Protein AF-A0A0M8YR63-F1 (afdb_monomer_lite)

Structure (mmCIF, N/CA/C/O backbone):
data_AF-A0A0M8YR63-F1
#
_entry.id   AF-A0A0M8YR63-F1
#
loop_
_atom_site.group_PDB
_atom_site.id
_atom_site.type_symbol
_atom_site.label_atom_id
_atom_site.label_alt_id
_atom_site.label_comp_id
_atom_site.label_asym_id
_atom_site.label_entity_id
_atom_site.label_seq_id
_atom_site.pdbx_PDB_ins_code
_atom_site.Cartn_x
_atom_site.Cartn_y
_atom_site.Cartn_z
_atom_site.occupancy
_atom_site.B_iso_or_equiv
_atom_site.auth_seq_id
_atom_site.auth_comp_id
_atom_site.auth_asym_id
_atom_site.auth_atom_id
_atom_site.pdbx_PDB_model_num
ATOM 1 N N . MET A 1 1 ? -8.870 -14.995 50.518 1.00 42.09 1 MET A N 1
ATOM 2 C CA . MET A 1 1 ? -10.190 -14.336 50.535 1.00 42.09 1 MET A CA 1
ATOM 3 C C . MET A 1 1 ? -10.504 -14.059 49.082 1.00 42.09 1 MET A C 1
ATOM 5 O O . MET A 1 1 ? -9.864 -13.195 48.502 1.00 42.09 1 MET A O 1
ATOM 9 N N . GLU A 1 2 ? -11.339 -14.899 48.475 1.00 51.31 2 GLU A N 1
ATOM 10 C CA . GLU A 1 2 ? -11.710 -14.822 47.060 1.00 51.31 2 GLU A CA 1
ATOM 11 C C . GLU A 1 2 ? -12.446 -13.500 46.800 1.00 51.31 2 GLU A C 1
ATOM 13 O O . GLU A 1 2 ? -13.588 -13.314 47.229 1.00 51.31 2 GLU A O 1
ATOM 18 N N . GLU A 1 3 ? -11.783 -12.559 46.133 1.00 60.28 3 GLU A N 1
ATOM 19 C CA . GLU A 1 3 ? -12.411 -11.326 45.669 1.00 60.28 3 GLU A CA 1
ATOM 20 C C . GLU A 1 3 ? -13.399 -11.680 44.554 1.00 60.28 3 GLU A C 1
ATOM 22 O O . GLU A 1 3 ? -13.020 -12.036 43.438 1.00 60.28 3 GLU A O 1
ATOM 27 N N . SER A 1 4 ? -14.695 -11.635 44.882 1.00 62.12 4 SER A N 1
ATOM 28 C CA . SER A 1 4 ? -15.759 -11.807 43.894 1.00 62.12 4 SER A CA 1
ATOM 29 C C . SER A 1 4 ? -15.583 -10.777 42.776 1.00 62.12 4 SER A C 1
ATOM 31 O O . SER A 1 4 ? -15.486 -9.582 43.075 1.00 62.12 4 SER A O 1
ATOM 33 N N . PRO A 1 5 ? -15.565 -11.200 41.499 1.00 66.81 5 PRO A N 1
ATOM 34 C CA . PRO A 1 5 ? -15.345 -10.284 40.396 1.00 66.81 5 PRO A CA 1
ATOM 35 C C . PRO A 1 5 ? -16.440 -9.207 40.385 1.00 66.81 5 PRO A C 1
ATOM 37 O O . PRO A 1 5 ? -17.620 -9.523 40.589 1.00 66.81 5 PRO A O 1
ATOM 40 N N . PRO A 1 6 ? -16.071 -7.932 40.170 1.00 66.56 6 PRO A N 1
ATOM 41 C CA . PRO A 1 6 ? -17.009 -6.823 40.236 1.00 66.56 6 PRO A CA 1
ATOM 42 C C . PRO A 1 6 ? -18.157 -7.046 39.248 1.00 66.56 6 PRO A C 1
ATOM 44 O O . PRO A 1 6 ? -17.947 -7.292 38.058 1.00 66.56 6 PRO A O 1
ATOM 47 N N . ARG A 1 7 ? -19.391 -6.982 39.764 1.00 65.50 7 ARG A N 1
ATOM 48 C CA . ARG A 1 7 ? -20.624 -7.231 39.011 1.00 65.50 7 ARG A CA 1
ATOM 49 C C . ARG A 1 7 ? -20.858 -6.082 38.027 1.00 65.50 7 ARG A C 1
ATOM 51 O O . ARG A 1 7 ? -21.502 -5.090 38.353 1.00 65.50 7 ARG A O 1
ATOM 58 N N . VAL A 1 8 ? -20.295 -6.202 36.829 1.00 67.38 8 VAL A N 1
ATOM 59 C CA . VAL A 1 8 ? -20.519 -5.252 35.736 1.00 67.38 8 VAL A CA 1
ATOM 60 C C . VAL A 1 8 ? -21.962 -5.355 35.222 1.00 67.38 8 VAL A C 1
ATOM 62 O O . VAL A 1 8 ? -22.469 -6.466 35.053 1.00 67.38 8 VAL A O 1
ATOM 65 N N . PRO A 1 9 ? -22.636 -4.219 34.961 1.00 68.62 9 PRO A N 1
ATOM 66 C CA . PRO A 1 9 ? -23.954 -4.199 34.342 1.00 68.62 9 PRO A CA 1
ATOM 67 C C . PRO A 1 9 ? -23.985 -5.013 33.034 1.00 68.62 9 PRO A C 1
ATOM 69 O O . PRO A 1 9 ? -23.135 -4.783 32.168 1.00 68.62 9 PRO A O 1
ATOM 72 N N . PRO A 1 10 ? -24.951 -5.932 32.851 1.00 69.12 10 PRO A N 1
ATOM 73 C CA . PRO A 1 10 ? -25.002 -6.827 31.689 1.00 69.12 10 PRO A CA 1
ATOM 74 C C . PRO A 1 10 ? -25.100 -6.071 30.352 1.00 69.12 10 PRO A C 1
ATOM 76 O O . PRO A 1 10 ? -24.579 -6.527 29.333 1.00 69.12 10 PRO A O 1
ATOM 79 N N . ASP A 1 11 ? -25.676 -4.869 30.364 1.00 69.12 11 ASP A N 1
ATOM 80 C CA . ASP A 1 11 ? -25.850 -4.032 29.176 1.00 69.12 11 ASP A CA 1
ATOM 81 C C . ASP A 1 11 ? -24.574 -3.311 28.714 1.00 69.12 11 ASP A C 1
ATOM 83 O O . ASP A 1 11 ? -24.502 -2.880 27.561 1.00 69.12 11 ASP A O 1
ATOM 87 N N . LEU A 1 12 ? -23.525 -3.228 29.547 1.00 71.38 12 LEU A N 1
ATOM 88 C CA . LEU A 1 12 ? -22.264 -2.568 29.170 1.00 71.38 12 LEU A CA 1
ATOM 89 C C . LEU A 1 12 ? -21.574 -3.261 27.996 1.00 71.38 12 LEU A C 1
ATOM 91 O O . LEU A 1 12 ? -21.030 -2.590 27.118 1.00 71.38 12 LEU A O 1
ATOM 95 N N . CYS A 1 13 ? -21.606 -4.595 27.949 1.00 67.69 13 CYS A N 1
ATOM 96 C CA . CYS A 1 13 ? -21.056 -5.337 26.815 1.00 67.69 13 CYS A CA 1
ATOM 97 C C . CYS A 1 13 ? -21.846 -5.044 25.532 1.00 67.69 13 CYS A C 1
ATOM 99 O O . CYS A 1 13 ? -21.248 -4.795 24.486 1.00 67.69 13 CYS A O 1
ATOM 101 N N . ALA A 1 14 ? -23.179 -5.001 25.606 1.00 69.50 14 ALA A N 1
ATOM 102 C CA . ALA A 1 14 ? -24.031 -4.707 24.456 1.00 69.50 14 ALA A CA 1
ATOM 103 C C . ALA A 1 14 ? -23.838 -3.267 23.945 1.00 69.50 14 ALA A C 1
ATOM 105 O O . ALA A 1 14 ? -23.752 -3.040 22.736 1.00 69.50 14 ALA A O 1
ATOM 106 N N . GLU A 1 15 ? -23.701 -2.296 24.851 1.00 69.69 15 GLU A N 1
ATOM 107 C CA . GLU A 1 15 ? -23.370 -0.901 24.544 1.00 69.69 15 GLU A CA 1
ATOM 108 C C . GLU A 1 15 ? -21.984 -0.760 23.901 1.00 69.69 15 GLU A C 1
ATOM 110 O O . GLU A 1 15 ? -21.833 -0.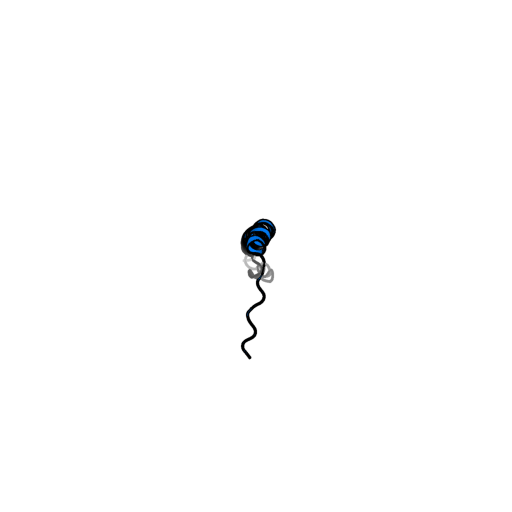096 22.870 1.00 69.69 15 GLU A O 1
ATOM 115 N N . ALA A 1 16 ? -20.970 -1.417 24.473 1.00 67.81 16 ALA A N 1
ATOM 116 C CA . ALA A 1 16 ? -19.601 -1.403 23.968 1.00 67.81 16 ALA A CA 1
ATOM 117 C C . ALA A 1 16 ? -19.500 -2.055 22.583 1.00 67.81 16 ALA A C 1
ATOM 119 O O . ALA A 1 16 ? -18.814 -1.528 21.707 1.00 67.81 16 ALA A O 1
ATOM 120 N N . VAL A 1 17 ? -20.234 -3.145 22.336 1.00 69.31 17 VAL A N 1
ATOM 121 C CA . VAL A 1 17 ? -20.319 -3.802 21.021 1.00 69.31 17 VAL A CA 1
ATOM 122 C C . VAL A 1 17 ? -21.045 -2.912 20.006 1.00 69.31 17 VAL A C 1
ATOM 124 O O . VAL A 1 17 ? -20.548 -2.724 18.890 1.00 69.31 17 VAL A O 1
ATOM 127 N N . ARG A 1 18 ? -22.159 -2.273 20.395 1.00 65.88 18 ARG A N 1
ATOM 128 C CA . ARG A 1 18 ? -22.874 -1.278 19.569 1.00 65.88 18 ARG A CA 1
ATOM 129 C C . ARG A 1 18 ? -21.979 -0.105 19.169 1.00 65.88 18 ARG A C 1
ATOM 131 O O . ARG A 1 18 ? -22.024 0.346 18.023 1.00 65.88 18 ARG A O 1
ATOM 138 N N . ARG A 1 19 ? -21.142 0.384 20.088 1.00 63.12 19 ARG A N 1
ATOM 139 C CA . ARG A 1 19 ? -20.219 1.506 19.842 1.00 63.12 19 ARG A CA 1
ATOM 140 C C . ARG A 1 19 ? -18.961 1.065 19.079 1.00 63.12 19 ARG A C 1
ATOM 142 O O . ARG A 1 19 ? -18.488 1.780 18.194 1.00 63.12 19 ARG A O 1
ATOM 149 N N . GLY A 1 20 ? -18.463 -0.139 19.359 1.00 66.50 20 GLY A N 1
ATOM 150 C CA . GLY A 1 20 ? -17.227 -0.714 18.823 1.00 66.50 20 GLY A CA 1
ATOM 151 C C . GLY A 1 20 ? -17.334 -1.278 17.404 1.00 66.50 20 GLY A C 1
ATOM 152 O O . GLY A 1 20 ? -16.335 -1.307 16.679 1.00 66.50 20 GLY A O 1
ATOM 153 N N . GLY A 1 21 ? -18.537 -1.640 16.942 1.00 64.12 21 GLY A N 1
ATOM 154 C CA . GLY A 1 21 ? -18.747 -2.167 15.588 1.00 64.12 21 GLY A CA 1
ATOM 155 C C . GLY A 1 21 ? -18.237 -1.234 14.481 1.00 64.12 21 GLY A C 1
ATOM 156 O O . GLY A 1 21 ? -17.702 -1.684 13.466 1.00 64.12 21 GLY A O 1
ATOM 157 N N . ARG A 1 22 ? -18.300 0.087 14.695 1.00 61.47 22 ARG A N 1
ATOM 158 C CA . ARG A 1 22 ? -17.804 1.091 13.739 1.00 61.47 22 ARG A CA 1
ATOM 159 C C . ARG A 1 22 ? -16.274 1.087 13.631 1.00 61.47 22 ARG A C 1
ATOM 161 O O . ARG A 1 22 ? -15.744 1.211 12.529 1.00 61.47 22 ARG A O 1
ATOM 168 N N . ILE A 1 23 ? -15.570 0.885 14.747 1.00 65.25 23 ILE A N 1
ATOM 169 C CA . ILE A 1 23 ? -14.101 0.793 14.808 1.00 65.25 23 ILE A CA 1
ATOM 170 C C . ILE A 1 23 ? -13.620 -0.515 14.174 1.00 65.25 23 ILE A C 1
ATOM 172 O O . ILE A 1 23 ? -12.653 -0.513 13.410 1.00 65.25 23 ILE A O 1
ATOM 176 N N . LEU A 1 24 ? -14.325 -1.624 14.410 1.00 68.12 24 LEU A N 1
ATOM 177 C CA . LEU A 1 24 ? -13.963 -2.924 13.844 1.00 68.12 24 LEU A CA 1
ATOM 178 C C . LEU A 1 24 ? -14.177 -2.971 12.321 1.00 68.12 24 LEU A C 1
ATOM 180 O O . LEU A 1 24 ? -13.325 -3.473 11.581 1.00 68.12 24 LEU A O 1
ATOM 184 N N . ARG A 1 25 ? -15.268 -2.365 11.828 1.00 68.69 25 ARG A N 1
ATOM 185 C CA . ARG A 1 25 ? -15.511 -2.193 10.384 1.00 68.69 25 ARG A CA 1
ATOM 186 C C . ARG A 1 25 ? -14.471 -1.280 9.740 1.00 68.69 25 ARG A C 1
ATOM 188 O O . ARG A 1 25 ? -13.967 -1.622 8.674 1.00 68.69 25 ARG A O 1
ATOM 195 N N . ARG A 1 26 ? -14.089 -0.181 10.405 1.00 74.81 26 ARG A N 1
ATOM 196 C CA . ARG A 1 26 ? -13.001 0.701 9.950 1.00 74.81 26 ARG A CA 1
ATOM 197 C C . ARG A 1 26 ? -11.670 -0.033 9.859 1.00 74.81 26 ARG A C 1
ATOM 199 O O . ARG A 1 26 ? -10.996 0.112 8.853 1.00 74.81 26 ARG A O 1
ATOM 206 N N . ARG A 1 27 ? -11.316 -0.870 10.841 1.00 80.19 27 ARG A N 1
ATOM 207 C CA . ARG A 1 27 ? -10.080 -1.672 10.795 1.00 80.19 27 ARG A CA 1
ATOM 208 C C . ARG A 1 27 ? -10.072 -2.654 9.626 1.00 80.19 27 ARG A C 1
ATOM 210 O O . ARG A 1 27 ? -9.073 -2.729 8.920 1.00 80.19 27 ARG A O 1
ATOM 217 N N . ARG A 1 28 ? -11.179 -3.363 9.372 1.00 82.19 28 ARG A N 1
ATOM 218 C CA . ARG A 1 28 ? -11.289 -4.252 8.199 1.00 82.19 28 ARG A CA 1
ATOM 219 C C . ARG A 1 28 ? -11.217 -3.485 6.880 1.00 82.19 28 ARG A C 1
ATOM 221 O O . ARG A 1 28 ? -10.509 -3.922 5.978 1.00 82.19 28 ARG A O 1
ATOM 228 N N . ALA A 1 29 ? -11.912 -2.354 6.775 1.00 86.31 29 ALA A N 1
ATOM 229 C CA . ALA A 1 29 ? -11.868 -1.504 5.588 1.00 86.31 29 ALA A CA 1
ATOM 230 C C . ALA A 1 29 ? -10.463 -0.930 5.360 1.00 86.31 29 ALA A C 1
ATOM 232 O O . ALA A 1 29 ? -9.946 -1.047 4.260 1.00 86.31 29 ALA A O 1
ATOM 233 N N . ALA A 1 30 ? -9.810 -0.414 6.403 1.00 90.06 30 ALA A N 1
ATOM 234 C CA . ALA A 1 30 ? -8.442 0.093 6.340 1.00 90.06 30 ALA A CA 1
ATOM 235 C C . ALA A 1 30 ? -7.444 -1.003 5.958 1.00 90.06 30 ALA A C 1
ATOM 237 O O . ALA A 1 30 ? -6.567 -0.760 5.143 1.00 90.06 30 ALA A O 1
ATOM 238 N N . ARG A 1 31 ? -7.593 -2.228 6.484 1.00 91.88 31 ARG A N 1
ATOM 239 C CA . ARG A 1 31 ? -6.730 -3.355 6.102 1.00 91.88 31 ARG A CA 1
ATOM 240 C C . ARG A 1 31 ? -6.914 -3.727 4.632 1.00 91.88 31 ARG A C 1
ATOM 242 O O . ARG A 1 31 ? -5.928 -3.963 3.949 1.00 91.88 31 ARG A O 1
ATOM 249 N N . ARG A 1 32 ? -8.159 -3.762 4.141 1.00 91.88 32 ARG A N 1
ATOM 250 C CA . ARG A 1 32 ? -8.446 -3.990 2.716 1.00 91.88 32 ARG A CA 1
ATOM 251 C C . ARG A 1 32 ? -7.887 -2.871 1.849 1.00 91.88 32 ARG A C 1
ATOM 253 O O . ARG A 1 32 ? -7.250 -3.163 0.851 1.00 91.88 32 ARG A O 1
ATOM 260 N N . LEU A 1 33 ? -8.075 -1.618 2.254 1.00 95.00 33 LEU A N 1
ATOM 261 C CA . LEU A 1 33 ? -7.553 -0.458 1.541 1.00 95.00 33 LEU A CA 1
ATOM 262 C C . LEU A 1 33 ? -6.021 -0.476 1.500 1.00 95.00 33 LEU A C 1
ATOM 264 O O . LEU A 1 33 ? -5.448 -0.237 0.449 1.00 95.00 33 LEU A O 1
ATOM 268 N N . LEU A 1 34 ? -5.368 -0.837 2.608 1.00 95.44 34 LEU A N 1
ATOM 269 C CA . LEU A 1 34 ? -3.920 -1.009 2.675 1.00 95.44 34 LEU A CA 1
ATOM 270 C C . LEU A 1 34 ? -3.445 -2.102 1.715 1.00 95.44 34 LEU A C 1
ATOM 272 O O . LEU A 1 34 ? -2.487 -1.878 0.991 1.00 95.44 34 LEU A O 1
ATOM 276 N N . TRP A 1 35 ? -4.117 -3.256 1.681 1.00 97.31 35 TRP A N 1
ATOM 277 C CA . TRP A 1 35 ? -3.782 -4.327 0.739 1.00 97.31 35 TRP A CA 1
ATOM 278 C C . TRP A 1 35 ? -3.990 -3.915 -0.719 1.00 97.31 35 TRP A C 1
ATOM 280 O O . TRP A 1 35 ? -3.146 -4.219 -1.554 1.00 97.31 35 TRP A O 1
ATOM 290 N N . LEU A 1 36 ? -5.072 -3.193 -1.021 1.00 97.25 36 LEU A N 1
ATOM 291 C CA . LEU A 1 36 ? -5.320 -2.648 -2.357 1.00 97.25 36 LEU A CA 1
ATOM 292 C C . LEU A 1 36 ? -4.245 -1.634 -2.758 1.00 97.25 36 LEU A C 1
ATOM 294 O O . LEU A 1 36 ? -3.739 -1.703 -3.871 1.00 97.25 36 LEU A O 1
ATOM 298 N N . LEU A 1 37 ? -3.864 -0.733 -1.850 1.00 97.56 37 LEU A N 1
ATOM 299 C CA . LEU A 1 37 ? -2.793 0.237 -2.073 1.00 97.56 37 LEU A CA 1
ATOM 300 C C . LEU A 1 37 ? -1.440 -0.448 -2.265 1.00 97.56 37 LEU A C 1
ATOM 302 O O . LEU A 1 37 ? -0.715 -0.085 -3.184 1.00 97.56 37 LEU A O 1
ATOM 306 N N . LEU A 1 38 ? -1.116 -1.458 -1.451 1.00 97.75 38 LEU A N 1
ATOM 307 C CA . LEU A 1 38 ? 0.102 -2.255 -1.621 1.00 97.75 38 LEU A CA 1
ATOM 308 C C . LEU A 1 38 ? 0.118 -2.950 -2.985 1.00 97.75 38 LEU A C 1
ATOM 310 O O . LEU A 1 38 ? 1.127 -2.899 -3.678 1.00 97.75 38 LEU A O 1
ATOM 314 N N . GLY A 1 39 ? -0.995 -3.576 -3.374 1.00 98.25 39 GLY A N 1
ATOM 315 C CA . GLY A 1 39 ? -1.125 -4.236 -4.671 1.00 98.25 39 GLY A CA 1
ATOM 316 C C . GLY A 1 39 ? -0.974 -3.252 -5.831 1.00 98.25 39 GLY A C 1
ATOM 317 O O . GLY A 1 39 ? -0.204 -3.505 -6.750 1.00 98.25 39 GLY A O 1
ATOM 318 N N . ALA A 1 40 ? -1.644 -2.100 -5.761 1.00 97.81 40 ALA A N 1
ATOM 319 C CA . ALA A 1 40 ? -1.531 -1.047 -6.766 1.00 97.81 40 ALA A CA 1
ATOM 320 C C . ALA A 1 40 ? -0.101 -0.496 -6.868 1.00 97.81 40 ALA A C 1
ATOM 322 O O . ALA A 1 40 ? 0.411 -0.334 -7.972 1.00 97.81 40 ALA A O 1
ATOM 323 N N . ALA A 1 41 ? 0.564 -0.260 -5.733 1.00 97.75 41 ALA A N 1
ATOM 324 C CA . ALA A 1 41 ? 1.953 0.184 -5.696 1.00 97.75 41 ALA A CA 1
ATOM 325 C C . ALA A 1 41 ? 2.904 -0.865 -6.290 1.00 97.75 41 ALA A C 1
ATOM 327 O O . ALA A 1 41 ? 3.778 -0.511 -7.075 1.00 97.75 41 ALA A O 1
ATOM 328 N N . ALA A 1 42 ? 2.705 -2.149 -5.974 1.00 97.62 42 ALA A N 1
ATOM 329 C CA . ALA A 1 42 ? 3.486 -3.239 -6.550 1.00 97.62 42 ALA A CA 1
ATOM 330 C C . ALA A 1 42 ? 3.307 -3.313 -8.073 1.00 97.62 42 ALA A C 1
ATOM 332 O O . ALA A 1 42 ? 4.29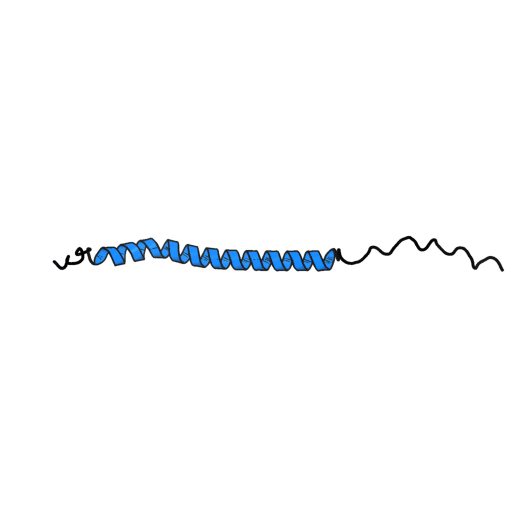5 -3.356 -8.794 1.00 97.62 42 ALA A O 1
ATOM 333 N N . VAL A 1 43 ? 2.067 -3.244 -8.572 1.00 97.56 43 VAL A N 1
ATOM 334 C CA . VAL A 1 43 ? 1.781 -3.242 -10.017 1.00 97.56 43 VAL A CA 1
ATOM 335 C C . VAL A 1 43 ? 2.409 -2.032 -10.705 1.00 97.56 43 VAL A C 1
ATOM 337 O O . VAL A 1 43 ? 3.053 -2.194 -11.738 1.00 97.56 43 VAL A O 1
ATOM 340 N N . ALA A 1 44 ? 2.264 -0.833 -10.136 1.00 96.44 44 ALA A N 1
ATOM 341 C CA . ALA A 1 44 ? 2.872 0.377 -10.681 1.00 96.44 44 ALA A CA 1
ATOM 342 C C . ALA A 1 44 ? 4.404 0.275 -10.718 1.00 96.44 44 ALA A C 1
ATOM 344 O O . ALA A 1 44 ? 5.019 0.628 -11.721 1.00 96.44 44 ALA A O 1
ATOM 345 N N . PHE A 1 45 ? 5.014 -0.263 -9.659 1.00 94.69 45 PHE A N 1
ATOM 346 C CA . PHE A 1 45 ? 6.453 -0.495 -9.594 1.00 94.69 45 PHE A CA 1
ATOM 347 C C . PHE A 1 45 ? 6.915 -1.515 -10.638 1.00 94.69 45 PHE A C 1
ATOM 349 O O . PHE A 1 45 ? 7.891 -1.266 -11.337 1.00 94.69 45 PHE A O 1
ATOM 356 N N . THR A 1 46 ? 6.203 -2.635 -10.796 1.00 94.25 46 THR A N 1
ATOM 357 C CA . THR A 1 46 ? 6.509 -3.643 -11.819 1.00 94.25 46 THR A CA 1
ATOM 358 C C . THR A 1 46 ? 6.345 -3.083 -13.229 1.00 94.25 46 THR A C 1
ATO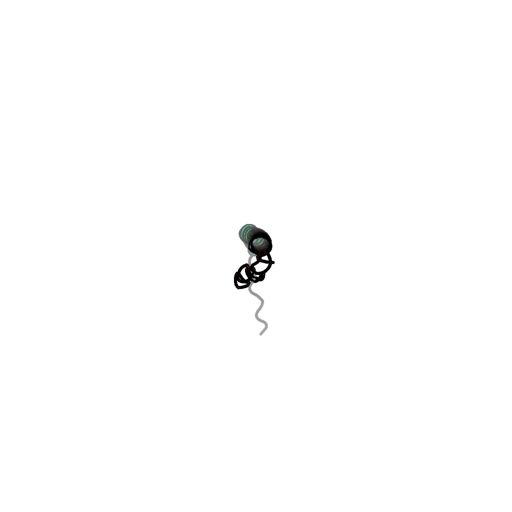M 360 O O . THR A 1 46 ? 7.201 -3.316 -14.076 1.00 94.25 46 THR A O 1
ATOM 363 N N . ALA A 1 47 ? 5.284 -2.317 -13.490 1.00 96.00 47 ALA A N 1
ATOM 364 C CA . ALA A 1 47 ? 5.084 -1.662 -14.778 1.00 96.00 47 ALA A CA 1
ATOM 365 C C . ALA A 1 47 ? 6.227 -0.683 -15.075 1.00 96.00 47 ALA A C 1
ATOM 367 O O . ALA A 1 47 ? 6.828 -0.748 -16.144 1.00 96.00 47 ALA A O 1
ATOM 368 N N . TRP A 1 48 ? 6.587 0.159 -14.104 1.00 94.75 48 TRP A N 1
ATOM 369 C CA . TRP A 1 48 ? 7.722 1.068 -14.225 1.00 94.75 48 TRP A CA 1
ATOM 370 C C . TRP A 1 48 ? 9.022 0.313 -14.522 1.00 94.75 48 TRP A C 1
ATOM 372 O O . TRP A 1 48 ? 9.684 0.612 -15.509 1.00 94.75 48 TRP A O 1
ATOM 382 N N . ALA A 1 49 ? 9.331 -0.717 -13.737 1.00 91.25 49 ALA A N 1
ATOM 383 C CA . ALA A 1 49 ? 10.483 -1.595 -13.913 1.00 91.25 49 ALA A CA 1
ATOM 384 C C . ALA A 1 49 ? 10.572 -2.190 -15.327 1.00 91.25 49 ALA A C 1
ATOM 386 O O . ALA A 1 49 ? 11.636 -2.179 -15.944 1.00 91.25 49 ALA A O 1
ATOM 387 N N . LEU A 1 50 ? 9.450 -2.689 -15.851 1.00 89.50 50 LEU A N 1
ATOM 388 C CA . LEU A 1 50 ? 9.377 -3.252 -17.199 1.00 89.50 50 LEU A CA 1
ATOM 389 C C . LEU A 1 50 ? 9.543 -2.191 -18.290 1.00 89.50 50 LEU A C 1
ATOM 391 O O . LEU A 1 50 ? 10.129 -2.493 -19.320 1.00 89.50 50 LEU A O 1
ATOM 395 N N . THR A 1 51 ? 9.039 -0.971 -18.085 1.00 88.62 51 THR A N 1
ATOM 396 C CA . THR A 1 51 ? 9.151 0.111 -19.082 1.00 88.62 51 THR A CA 1
ATOM 397 C C . THR A 1 51 ? 10.514 0.794 -19.084 1.00 88.62 51 THR A C 1
ATOM 399 O O . THR A 1 51 ? 11.049 1.083 -20.146 1.00 88.62 51 THR A O 1
ATOM 402 N N . ALA A 1 52 ? 11.078 1.059 -17.906 1.00 85.44 52 ALA A N 1
ATOM 403 C CA . ALA A 1 52 ? 12.352 1.748 -17.766 1.00 85.44 52 ALA A CA 1
ATOM 404 C C . ALA A 1 52 ? 13.541 0.809 -17.987 1.00 85.44 52 ALA A C 1
ATOM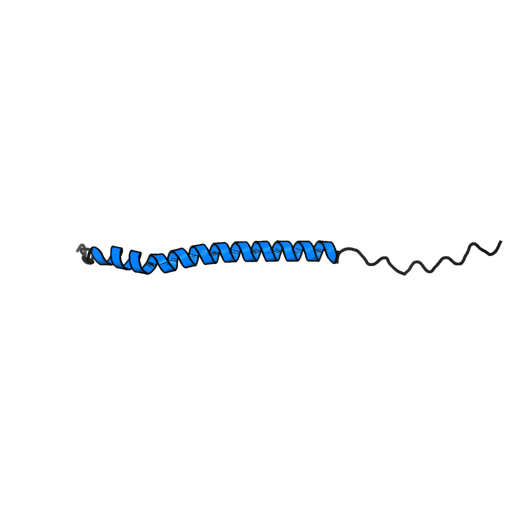 406 O O . ALA A 1 52 ? 14.631 1.296 -18.257 1.00 85.44 52 ALA A O 1
ATOM 407 N N . GLN A 1 53 ? 13.328 -0.508 -17.830 1.00 79.00 53 GLN A N 1
ATOM 408 C CA . GLN A 1 53 ? 14.345 -1.558 -17.903 1.00 79.00 53 GLN A CA 1
ATOM 409 C C . GLN A 1 53 ? 15.718 -1.088 -17.383 1.00 79.00 53 GLN A C 1
ATOM 411 O O . GLN A 1 53 ? 16.695 -1.153 -18.120 1.00 79.00 53 GLN A O 1
ATOM 416 N N . PRO A 1 54 ? 15.831 -0.598 -16.133 1.00 72.06 54 PRO A N 1
ATOM 417 C CA . PRO A 1 54 ? 17.050 0.071 -15.658 1.00 72.06 54 PRO A CA 1
ATOM 418 C C . PRO A 1 54 ? 18.274 -0.858 -15.572 1.00 72.06 54 PRO A C 1
ATOM 420 O O . PRO A 1 54 ? 19.390 -0.404 -15.356 1.00 72.06 54 PRO A O 1
ATOM 423 N N . TRP A 1 55 ? 18.055 -2.164 -15.715 1.00 78.12 55 TRP A N 1
ATOM 424 C CA . TRP A 1 55 ? 19.056 -3.229 -15.820 1.00 78.12 55 TRP A CA 1
ATOM 425 C C . TRP A 1 55 ? 19.522 -3.501 -17.254 1.00 78.12 55 TRP A C 1
ATOM 427 O O . TRP A 1 55 ? 20.395 -4.341 -17.454 1.00 78.12 55 TRP A O 1
ATOM 437 N N . VAL A 1 56 ? 18.927 -2.856 -18.257 1.00 75.31 56 VAL A N 1
ATOM 438 C CA . VAL A 1 56 ? 19.466 -2.869 -19.613 1.00 75.31 56 VAL A CA 1
ATOM 439 C C . VAL A 1 56 ? 20.609 -1.870 -19.627 1.00 75.31 56 VAL A C 1
ATOM 441 O O . VAL A 1 56 ? 20.394 -0.663 -19.532 1.00 75.31 56 VAL A O 1
ATOM 444 N N . GLU A 1 57 ? 21.827 -2.398 -19.716 1.00 72.00 57 GLU A N 1
ATOM 445 C CA . GLU A 1 57 ? 23.008 -1.604 -20.033 1.00 72.00 57 GLU A CA 1
ATOM 446 C C . GLU A 1 57 ? 22.684 -0.798 -21.305 1.00 72.00 57 GLU A C 1
ATOM 448 O O . GLU A 1 57 ? 22.308 -1.411 -22.316 1.00 72.00 57 GLU A O 1
ATOM 453 N N . PRO A 1 58 ? 22.745 0.549 -21.283 1.00 68.94 58 PRO A N 1
ATOM 454 C CA . PRO A 1 58 ? 22.557 1.324 -22.499 1.00 68.94 58 PRO A CA 1
ATOM 455 C C . PRO A 1 58 ? 23.545 0.792 -23.542 1.00 68.94 58 PRO A C 1
ATOM 457 O O . PRO A 1 58 ? 24.707 0.560 -23.188 1.00 68.94 58 PRO A O 1
ATOM 460 N N . PRO A 1 59 ? 23.097 0.530 -24.789 1.00 66.94 59 PRO A N 1
ATOM 461 C CA . PRO A 1 59 ? 23.960 -0.025 -25.819 1.00 66.94 59 PRO A CA 1
ATOM 462 C C . PRO A 1 59 ? 25.202 0.845 -25.877 1.00 66.94 59 PRO A C 1
ATOM 464 O O . PRO A 1 59 ? 25.111 2.051 -26.105 1.00 66.94 59 PRO A O 1
ATOM 467 N N . SER A 1 60 ? 26.341 0.242 -25.545 1.00 61.94 60 SER A N 1
ATOM 468 C CA . SER A 1 60 ? 27.583 0.972 -25.398 1.00 61.94 60 SER A CA 1
ATOM 469 C C . SER A 1 60 ? 27.886 1.620 -26.747 1.00 61.94 60 SER A C 1
ATOM 471 O O . SER A 1 60 ? 28.261 0.934 -27.696 1.00 61.94 60 SER A O 1
ATOM 473 N N . GLU A 1 61 ? 27.733 2.944 -26.841 1.00 62.44 61 GLU A N 1
ATOM 474 C CA . GLU A 1 61 ? 28.122 3.774 -27.997 1.00 62.44 61 GLU A CA 1
ATOM 475 C C . GLU A 1 61 ? 29.649 3.765 -28.242 1.00 62.44 61 GLU A C 1
ATOM 477 O O . GLU A 1 61 ? 30.212 4.639 -28.890 1.00 62.44 61 GLU A O 1
ATOM 482 N N . THR A 1 62 ? 30.365 2.776 -27.712 1.00 62.28 62 THR A N 1
ATOM 483 C CA . THR A 1 62 ? 31.812 2.598 -27.821 1.00 62.28 62 THR A CA 1
ATOM 484 C C . THR A 1 62 ? 32.196 1.503 -28.808 1.00 62.28 62 THR A C 1
ATOM 486 O O . THR A 1 62 ? 33.301 0.972 -28.741 1.00 62.28 62 THR A O 1
ATOM 489 N N . THR A 1 63 ? 31.337 1.197 -29.783 1.00 63.03 63 THR A N 1
ATOM 490 C CA . THR A 1 63 ? 31.860 0.755 -31.080 1.00 63.03 63 THR A CA 1
ATOM 491 C C . THR A 1 63 ? 31.972 2.000 -31.953 1.00 63.03 63 THR A C 1
ATOM 493 O O . THR A 1 63 ? 30.946 2.453 -32.464 1.00 63.03 63 THR A O 1
ATOM 496 N N . PRO A 1 64 ? 33.168 2.608 -32.102 1.00 66.44 64 PRO A N 1
ATOM 497 C CA . PRO A 1 64 ? 33.345 3.633 -33.121 1.00 66.44 64 PRO A CA 1
ATOM 498 C C . PRO A 1 64 ? 32.863 3.054 -34.459 1.00 66.44 64 PRO A C 1
ATOM 500 O O . PRO A 1 64 ? 33.130 1.876 -34.725 1.00 66.44 64 PRO A O 1
ATOM 503 N N . PRO A 1 65 ? 32.123 3.821 -35.281 1.00 64.44 65 PRO A N 1
ATOM 504 C CA . PRO A 1 65 ? 31.695 3.342 -36.585 1.00 64.44 65 PRO A CA 1
ATOM 505 C C . PRO A 1 65 ? 32.941 2.866 -37.326 1.00 64.44 65 PRO A C 1
ATOM 507 O O . PRO A 1 65 ? 33.895 3.623 -37.500 1.00 64.44 65 PRO A O 1
ATOM 510 N N . VAL A 1 66 ? 32.966 1.587 -37.695 1.00 64.25 66 VAL A N 1
ATOM 511 C CA . VAL A 1 66 ? 34.072 0.991 -38.441 1.00 64.25 66 VAL A CA 1
ATOM 512 C C . VAL A 1 66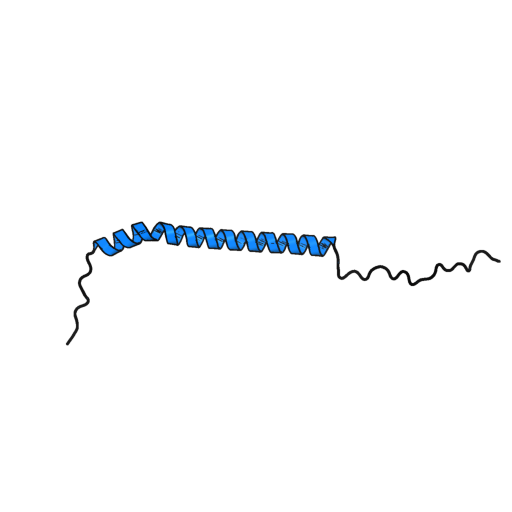 ? 34.018 1.572 -39.857 1.00 64.25 66 VAL A C 1
ATOM 514 O O . VAL A 1 66 ? 33.462 0.988 -40.775 1.00 64.25 66 VAL A O 1
ATOM 517 N N . THR A 1 67 ? 34.557 2.773 -40.046 1.00 64.31 67 THR A N 1
ATOM 518 C CA . THR A 1 67 ? 34.783 3.380 -41.360 1.00 64.31 67 THR A CA 1
ATOM 519 C C . THR A 1 67 ? 36.046 2.747 -41.946 1.00 64.31 67 THR A C 1
ATOM 521 O O . THR A 1 67 ? 37.130 3.316 -41.844 1.00 64.31 67 THR A O 1
ATOM 524 N N . GLY A 1 68 ? 35.951 1.510 -42.443 1.00 64.56 68 GLY A N 1
ATOM 525 C CA . GLY A 1 68 ? 37.149 0.732 -42.791 1.00 64.56 68 GLY A CA 1
ATOM 526 C C . GLY A 1 68 ? 37.060 -0.200 -43.998 1.00 64.56 68 GLY A C 1
ATOM 527 O O . GLY A 1 68 ? 38.048 -0.869 -44.278 1.00 64.56 68 GLY A O 1
ATOM 528 N N . TRP A 1 69 ? 35.934 -0.271 -44.716 1.00 66.25 69 TRP A N 1
ATOM 529 C CA . TRP A 1 69 ? 35.762 -1.233 -45.821 1.00 66.25 69 TRP A CA 1
ATOM 530 C C . TRP A 1 69 ? 35.419 -0.624 -47.190 1.00 66.25 69 TRP A C 1
ATOM 532 O O . TRP A 1 69 ? 35.278 -1.377 -48.144 1.00 66.25 69 TRP A O 1
ATOM 542 N N . GLU A 1 70 ? 35.324 0.701 -47.334 1.00 63.84 70 GLU A N 1
ATOM 543 C CA . GLU A 1 70 ? 34.966 1.346 -48.619 1.00 63.84 70 GLU A CA 1
ATOM 544 C C . GLU A 1 70 ? 36.176 1.909 -49.395 1.00 63.84 70 GLU A C 1
ATOM 546 O O . GLU A 1 70 ? 36.049 2.882 -50.132 1.00 63.84 70 GLU A O 1
ATOM 551 N N . GLY A 1 71 ? 37.368 1.330 -49.209 1.00 63.31 71 GLY A N 1
ATOM 552 C CA . GLY A 1 71 ? 38.628 1.874 -49.741 1.00 63.31 71 GLY A CA 1
ATOM 553 C C . GLY A 1 71 ? 39.503 0.923 -50.563 1.00 63.31 71 GLY A C 1
ATOM 554 O O . GLY A 1 71 ? 40.672 1.250 -50.757 1.00 63.31 71 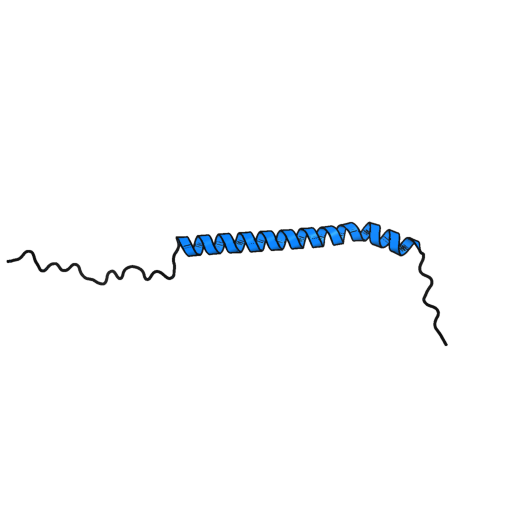GLY A O 1
ATOM 555 N N . TRP A 1 72 ? 38.983 -0.224 -51.015 1.00 57.84 72 TRP A N 1
ATOM 556 C CA . TRP A 1 72 ? 39.677 -1.132 -51.942 1.00 57.84 72 TRP A CA 1
ATOM 557 C C . TRP A 1 72 ? 38.884 -1.305 -53.232 1.00 57.84 72 TRP A C 1
ATOM 559 O O . TRP A 1 72 ? 37.656 -1.524 -53.127 1.00 57.84 72 TRP A O 1
#

pLDDT: mean 75.87, std 14.22, range [42.09, 98.25]

Secondary structure (DSSP, 8-state):
---PPP---THHHHHHHHHHHHHHHHHHHHHHHHHHHHHHHHHHHHHHHHHH-TTS----TTS-----SS--

Foldseek 3Di:
DDDDPPDDDPCVVVVCCVVCVVVVVVVVVVVVVVVVVVVVVVVVVVVCCVVPVVVPDDPPPPPDPCPDPPPD

Sequence (72 aa):
MEESPPRVPPDLCAEAVRRGGRILRRRRAARRLLWLLLGAAAVAFTAWALTAQPWVEPPSETTPPVTGWEGW

Radius of gyration: 33.1 Å; chains: 1; bounding box: 66×19×102 Å